Protein AF-A0A520A8Y8-F1 (afdb_monomer_lite)

Sequence (97 aa):
MKSKQPIPVFTAVVMRVLPLRFTQLDKVQSVSDCNFKLLLKSKVDSGTFADNLDQYLIHLLSEFADPDTVYNFQLLKGKKLISKLVYNKPATNKIAP

Secondary structure (DSSP, 8-state):
----PPPPHHHHHHHHHHHHH-TTEEEEEEEETTEEEEEEPTTS-HHHHHHHHHHHHHHHHHHHS-TTSPEEEEEEETTEEEEEEEES---------

Structure (mmCIF, N/CA/C/O backbone):
data_AF-A0A520A8Y8-F1
#
_entry.id   AF-A0A520A8Y8-F1
#
loop_
_atom_site.group_PDB
_atom_site.id
_atom_site.type_symbol
_atom_site.label_atom_id
_atom_site.label_alt_id
_atom_site.label_comp_id
_atom_site.label_asym_id
_atom_site.label_entity_id
_atom_site.label_seq_id
_atom_site.pdbx_PDB_ins_code
_atom_site.Cartn_x
_atom_site.Cartn_y
_atom_site.Cartn_z
_atom_site.occupancy
_atom_site.B_iso_or_equiv
_atom_site.auth_seq_id
_atom_site.auth_comp_id
_atom_site.auth_asym_id
_atom_site.auth_atom_id
_atom_site.pdbx_PDB_model_num
ATOM 1 N N . MET A 1 1 ? 15.450 -28.309 -0.983 1.00 36.94 1 MET A N 1
ATOM 2 C CA . MET A 1 1 ? 15.526 -27.145 -0.068 1.00 36.94 1 MET A CA 1
ATOM 3 C C . MET A 1 1 ? 14.569 -26.090 -0.599 1.00 36.94 1 MET A C 1
ATOM 5 O O . MET A 1 1 ? 14.625 -25.821 -1.789 1.00 36.94 1 MET A O 1
ATOM 9 N N . LYS A 1 2 ? 13.635 -25.563 0.208 1.00 40.59 2 LYS A N 1
ATOM 10 C CA . LYS A 1 2 ? 12.765 -24.461 -0.237 1.00 40.59 2 LYS A CA 1
ATOM 11 C C . LYS A 1 2 ? 13.656 -23.233 -0.421 1.00 40.59 2 LYS A C 1
ATOM 13 O O . LYS A 1 2 ? 14.012 -22.602 0.571 1.00 40.59 2 LYS A O 1
ATOM 18 N N . SER A 1 3 ? 14.089 -22.965 -1.653 1.00 43.41 3 SER A N 1
ATOM 19 C CA . SER A 1 3 ? 14.822 -21.748 -1.991 1.00 43.41 3 SER A CA 1
ATOM 20 C C . SER A 1 3 ? 13.969 -20.568 -1.551 1.00 43.41 3 SER A C 1
ATOM 22 O O . SER A 1 3 ? 12.884 -20.347 -2.084 1.00 43.41 3 SER A O 1
ATOM 24 N N . LYS A 1 4 ? 14.422 -19.860 -0.515 1.00 48.75 4 LYS A N 1
ATOM 25 C CA . LYS A 1 4 ? 13.849 -18.574 -0.134 1.00 48.75 4 LYS A CA 1
ATOM 26 C C . LYS A 1 4 ? 14.183 -17.635 -1.287 1.00 48.75 4 LYS A C 1
ATOM 28 O O . LYS A 1 4 ? 15.320 -17.183 -1.379 1.00 48.75 4 LYS A O 1
ATOM 33 N N . GLN A 1 5 ? 13.246 -17.440 -2.212 1.00 52.53 5 GLN A N 1
ATOM 34 C CA . GLN A 1 5 ? 13.391 -16.398 -3.221 1.00 52.53 5 GLN A CA 1
ATOM 35 C C . GLN A 1 5 ? 13.653 -15.071 -2.490 1.00 52.53 5 GLN A C 1
ATOM 37 O O . GLN A 1 5 ? 13.042 -14.835 -1.438 1.00 52.53 5 GLN A O 1
ATOM 42 N N . PRO A 1 6 ? 14.607 -14.253 -2.961 1.00 59.41 6 PRO A N 1
ATOM 43 C CA . PRO A 1 6 ? 14.877 -12.966 -2.344 1.00 59.41 6 PRO A CA 1
ATOM 44 C C . PRO A 1 6 ? 13.605 -12.120 -2.414 1.00 59.41 6 PRO A C 1
ATOM 46 O O . PRO A 1 6 ? 13.010 -11.979 -3.477 1.00 59.41 6 PRO A O 1
ATOM 49 N N . ILE A 1 7 ? 13.178 -11.588 -1.268 1.00 62.50 7 ILE A N 1
ATOM 50 C CA . ILE A 1 7 ? 12.052 -10.653 -1.214 1.00 62.50 7 ILE A CA 1
ATOM 51 C C . ILE A 1 7 ? 12.452 -9.424 -2.039 1.00 62.50 7 ILE A C 1
ATOM 53 O O . ILE A 1 7 ? 13.522 -8.866 -1.767 1.00 62.50 7 ILE A O 1
ATOM 57 N N . PRO A 1 8 ? 11.636 -8.976 -3.008 1.00 81.69 8 PRO A N 1
ATOM 58 C CA . PRO A 1 8 ? 11.955 -7.784 -3.781 1.00 81.69 8 PRO A CA 1
ATOM 59 C C . PRO A 1 8 ? 12.145 -6.563 -2.881 1.00 81.69 8 PRO A C 1
ATOM 61 O O . PRO A 1 8 ? 11.448 -6.398 -1.873 1.00 81.69 8 PRO A O 1
ATOM 64 N N . VAL A 1 9 ? 13.089 -5.692 -3.255 1.00 85.88 9 VAL A N 1
ATOM 65 C CA . VAL A 1 9 ? 13.464 -4.502 -2.469 1.00 85.88 9 VAL A CA 1
ATOM 66 C C . VAL A 1 9 ? 12.229 -3.671 -2.131 1.00 85.88 9 VAL A C 1
ATOM 68 O O . VAL A 1 9 ? 12.011 -3.343 -0.966 1.00 85.88 9 VAL A O 1
ATOM 71 N N . PHE A 1 10 ? 11.362 -3.433 -3.118 1.00 88.12 10 PHE A N 1
ATOM 72 C CA . PHE A 1 10 ? 10.113 -2.703 -2.929 1.00 88.12 10 PHE A CA 1
ATOM 73 C C . PHE A 1 10 ? 9.216 -3.327 -1.850 1.00 88.12 10 PHE A C 1
ATOM 75 O O . PHE A 1 10 ? 8.766 -2.644 -0.932 1.00 88.12 10 PHE A O 1
ATOM 82 N N . THR A 1 11 ? 8.997 -4.643 -1.900 1.00 89.31 11 THR A N 1
ATOM 83 C CA . THR A 1 11 ? 8.183 -5.373 -0.918 1.00 89.31 11 THR A CA 1
ATOM 84 C C . THR A 1 11 ? 8.757 -5.233 0.492 1.00 89.31 11 THR A C 1
ATOM 86 O O . THR A 1 11 ? 8.005 -5.003 1.441 1.00 89.31 11 THR A O 1
ATOM 89 N N . ALA A 1 12 ? 10.082 -5.325 0.647 1.00 89.25 12 ALA A N 1
ATOM 90 C CA . ALA A 1 12 ? 10.747 -5.145 1.937 1.00 89.25 12 ALA A CA 1
ATOM 91 C C . ALA A 1 12 ? 10.603 -3.708 2.471 1.00 89.25 12 ALA A C 1
ATOM 93 O O . ALA A 1 12 ? 10.319 -3.520 3.658 1.00 89.25 12 ALA A O 1
ATOM 94 N N . VAL A 1 13 ? 10.741 -2.705 1.597 1.00 90.38 13 VAL A N 1
ATOM 95 C CA . VAL A 1 13 ? 10.542 -1.288 1.932 1.00 90.38 13 VAL A CA 1
ATOM 96 C C . VAL A 1 13 ? 9.105 -1.051 2.386 1.00 90.38 13 VAL A C 1
ATOM 98 O O . VAL A 1 13 ? 8.897 -0.555 3.489 1.00 90.38 13 VAL A O 1
ATOM 101 N N . VAL A 1 14 ? 8.106 -1.481 1.614 1.00 92.31 14 VAL A N 1
ATOM 102 C CA . VAL A 1 14 ? 6.681 -1.336 1.957 1.00 92.31 14 VAL A CA 1
ATOM 103 C C . VAL A 1 14 ? 6.364 -1.966 3.314 1.00 92.31 14 VAL A C 1
ATOM 105 O O . VAL A 1 14 ? 5.759 -1.323 4.175 1.00 92.31 14 VAL A O 1
ATOM 108 N N . MET A 1 15 ? 6.806 -3.207 3.535 1.00 91.94 15 MET A N 1
ATOM 109 C CA . MET A 1 15 ? 6.541 -3.952 4.772 1.00 91.94 15 MET A CA 1
ATOM 110 C C . MET A 1 15 ? 7.188 -3.318 6.010 1.00 91.94 15 MET A C 1
ATOM 112 O O . MET A 1 15 ? 6.708 -3.549 7.119 1.00 91.94 15 MET A O 1
ATOM 116 N N . ARG A 1 16 ? 8.259 -2.532 5.847 1.00 91.06 16 ARG A N 1
ATOM 117 C CA . ARG A 1 16 ? 8.985 -1.900 6.958 1.00 91.06 16 ARG A CA 1
ATOM 118 C C . ARG A 1 16 ? 8.607 -0.437 7.161 1.00 91.06 16 ARG A C 1
ATOM 120 O O . ARG A 1 16 ? 8.430 -0.010 8.296 1.00 91.06 16 ARG A O 1
ATOM 127 N N . VAL A 1 17 ? 8.480 0.325 6.083 1.00 92.12 17 VAL A N 1
ATOM 128 C CA . VAL A 1 17 ? 8.294 1.778 6.120 1.00 92.12 17 VAL A CA 1
ATOM 129 C C . VAL A 1 17 ? 6.840 2.151 6.379 1.00 92.12 17 VAL A C 1
ATOM 131 O O . VAL A 1 17 ? 6.591 3.033 7.199 1.00 92.12 17 VAL A O 1
ATOM 134 N N . LEU A 1 18 ? 5.868 1.466 5.761 1.00 92.38 18 LEU A N 1
ATOM 135 C CA . LEU A 1 18 ? 4.456 1.814 5.958 1.00 92.38 18 LEU A CA 1
ATOM 136 C C . LEU A 1 18 ? 4.007 1.696 7.426 1.00 92.38 18 LEU A C 1
ATOM 138 O O . LEU A 1 18 ? 3.389 2.646 7.906 1.00 92.38 18 LEU A O 1
ATOM 142 N N . PRO A 1 19 ? 4.342 0.628 8.184 1.00 91.12 19 PRO A N 1
ATOM 143 C CA . PRO A 1 19 ? 4.001 0.564 9.608 1.00 91.12 19 PRO A CA 1
ATOM 144 C C . PRO A 1 19 ? 4.690 1.639 10.462 1.00 91.12 19 PRO A C 1
ATOM 146 O O . PRO A 1 19 ? 4.129 2.064 11.468 1.00 91.12 19 PRO A O 1
ATOM 149 N N . LEU A 1 20 ? 5.897 2.080 10.078 1.00 91.00 20 LEU A N 1
ATOM 150 C CA . LEU A 1 20 ? 6.633 3.131 10.790 1.00 91.00 20 LEU A CA 1
ATOM 151 C C . LEU A 1 20 ? 6.050 4.521 10.517 1.00 91.00 20 LEU A C 1
ATOM 153 O O . LEU A 1 20 ? 5.960 5.342 11.428 1.00 91.00 20 LEU A O 1
ATOM 157 N N . ARG A 1 21 ? 5.656 4.792 9.268 1.00 91.75 21 ARG A N 1
ATOM 158 C CA . ARG A 1 21 ? 5.118 6.092 8.855 1.00 91.75 21 ARG A CA 1
ATOM 159 C C . ARG A 1 21 ? 3.662 6.278 9.271 1.00 91.75 21 ARG A C 1
ATOM 161 O O . ARG A 1 21 ? 3.281 7.380 9.656 1.00 91.75 21 ARG A O 1
ATOM 168 N N . PHE A 1 22 ? 2.860 5.220 9.202 1.00 92.31 22 PHE A N 1
ATOM 169 C CA . PHE A 1 22 ? 1.422 5.271 9.439 1.00 92.31 22 PHE A CA 1
ATOM 170 C C . PHE A 1 22 ? 1.046 4.442 10.663 1.00 92.31 22 PHE A C 1
ATOM 172 O O . PHE A 1 22 ? 0.646 3.284 10.557 1.00 92.31 22 PHE A O 1
ATOM 179 N N . THR A 1 23 ? 1.096 5.062 11.842 1.00 91.31 23 THR A N 1
ATOM 180 C CA . THR A 1 23 ? 0.694 4.429 13.114 1.00 91.31 23 THR A CA 1
ATOM 181 C C . THR A 1 23 ? -0.795 4.059 13.158 1.00 91.31 23 THR A C 1
ATOM 183 O O . THR A 1 23 ? -1.231 3.312 14.039 1.00 91.31 23 THR A O 1
ATOM 186 N N . GLN A 1 24 ? -1.585 4.568 12.210 1.00 92.44 24 GLN A N 1
ATOM 187 C CA . GLN A 1 24 ? -2.980 4.215 11.957 1.00 92.44 24 GLN A CA 1
ATOM 188 C C . GLN A 1 24 ? -3.149 2.826 11.323 1.00 92.44 24 GLN A C 1
ATOM 190 O O . GLN A 1 24 ? -4.237 2.248 11.423 1.00 92.44 24 GLN A O 1
ATOM 195 N N . LEU A 1 25 ? -2.104 2.285 10.686 1.00 92.31 25 LEU A N 1
ATOM 196 C CA . LEU A 1 25 ? -2.093 0.908 10.210 1.00 92.31 25 LEU A CA 1
ATOM 197 C C . LEU A 1 25 ? -1.918 -0.030 11.401 1.00 92.31 25 LEU A C 1
ATOM 199 O O . LEU A 1 25 ? -1.036 0.129 12.240 1.00 92.31 25 LEU A O 1
ATOM 203 N N . ASP A 1 26 ? -2.799 -1.012 11.476 1.00 92.38 26 ASP A N 1
ATOM 204 C CA . ASP A 1 26 ? -2.696 -2.130 12.401 1.00 92.38 26 ASP A CA 1
ATOM 205 C C . ASP A 1 26 ? -1.694 -3.162 11.877 1.00 92.38 26 ASP A C 1
ATOM 207 O O . ASP A 1 26 ? -0.847 -3.669 12.610 1.00 92.38 26 ASP A O 1
ATOM 211 N N . LYS A 1 27 ? -1.761 -3.444 10.571 1.00 92.56 27 LYS A N 1
ATOM 212 C CA . LYS A 1 27 ? -0.905 -4.437 9.927 1.00 92.56 27 LYS A CA 1
ATOM 213 C C . LYS A 1 27 ? -0.721 -4.151 8.444 1.00 92.56 27 LYS A C 1
ATOM 215 O O . LYS A 1 27 ? -1.664 -3.787 7.748 1.00 92.56 27 LYS A O 1
ATOM 220 N N . VAL A 1 28 ? 0.482 -4.419 7.951 1.00 94.25 28 VAL A N 1
ATOM 221 C CA . VAL A 1 28 ? 0.787 -4.519 6.520 1.00 94.25 28 VAL A CA 1
ATOM 222 C C . VAL A 1 28 ? 1.075 -5.982 6.216 1.00 94.25 28 VAL A C 1
ATOM 224 O O . VAL A 1 28 ? 1.843 -6.634 6.923 1.00 94.25 28 VAL A O 1
ATOM 227 N N . GLN A 1 29 ? 0.414 -6.527 5.202 1.00 94.00 29 GLN A N 1
ATOM 228 C CA . GLN A 1 29 ? 0.583 -7.909 4.775 1.00 94.00 29 GLN A CA 1
ATOM 229 C C . GLN A 1 29 ? 0.887 -7.948 3.281 1.00 94.00 29 GLN A C 1
ATOM 231 O O . GLN A 1 29 ? 0.060 -7.546 2.468 1.00 94.00 29 GLN A O 1
ATOM 236 N N . SER A 1 30 ? 2.042 -8.500 2.923 1.00 92.19 30 SER A N 1
ATOM 237 C CA . SER A 1 30 ? 2.322 -8.900 1.548 1.00 92.19 30 SER A CA 1
ATOM 238 C C . SER A 1 30 ? 1.550 -10.185 1.229 1.00 92.19 30 SER A C 1
ATOM 240 O O . SER A 1 30 ? 1.650 -11.179 1.951 1.00 92.19 30 SER A O 1
ATOM 242 N N . VAL A 1 31 ? 0.713 -10.131 0.194 1.00 90.56 31 VAL A N 1
ATOM 243 C CA . VAL A 1 31 ? 0.034 -11.294 -0.406 1.00 90.56 31 VAL A CA 1
ATOM 244 C C . VAL A 1 31 ? 0.917 -11.899 -1.498 1.00 90.56 31 VAL A C 1
ATOM 246 O O . VAL A 1 31 ? 0.942 -13.111 -1.682 1.00 90.56 31 VAL A O 1
ATOM 249 N N . SER A 1 32 ? 1.640 -11.037 -2.205 1.00 88.12 32 SER A N 1
ATOM 250 C CA . SER A 1 32 ? 2.682 -11.352 -3.181 1.00 88.12 32 SER A CA 1
ATOM 251 C C . SER A 1 32 ? 3.591 -10.130 -3.293 1.00 88.12 32 SER A C 1
ATOM 253 O O . SER A 1 32 ? 3.235 -9.063 -2.789 1.00 88.12 32 SER A O 1
ATOM 255 N N . ASP A 1 33 ? 4.669 -10.232 -4.054 1.00 86.69 33 ASP A N 1
ATOM 256 C CA . ASP A 1 33 ? 5.643 -9.154 -4.247 1.00 86.69 33 ASP A CA 1
ATOM 257 C C . ASP A 1 33 ? 5.038 -7.800 -4.657 1.00 86.69 33 ASP A C 1
ATOM 259 O O . ASP A 1 33 ? 5.553 -6.750 -4.272 1.00 86.69 33 ASP A O 1
ATOM 263 N N . CYS A 1 34 ? 3.900 -7.822 -5.361 1.00 89.56 34 CYS A N 1
ATOM 264 C CA . CYS A 1 34 ? 3.237 -6.630 -5.900 1.00 89.56 34 CYS A CA 1
ATOM 265 C C . CYS A 1 34 ? 1.808 -6.428 -5.369 1.00 89.56 34 CYS A C 1
ATOM 267 O O . CYS A 1 34 ? 1.088 -5.547 -5.838 1.00 89.56 34 CYS A O 1
ATOM 269 N N . ASN A 1 35 ? 1.362 -7.247 -4.409 1.00 93.50 35 ASN A N 1
ATOM 270 C CA . ASN A 1 35 ? 0.012 -7.163 -3.843 1.00 93.50 35 ASN A CA 1
ATOM 271 C C . ASN A 1 35 ? 0.080 -7.080 -2.322 1.00 93.50 35 ASN A C 1
ATOM 273 O O . ASN A 1 35 ? 0.549 -8.007 -1.660 1.00 93.50 35 ASN A O 1
ATOM 277 N N . PHE A 1 36 ? -0.475 -6.008 -1.767 1.00 95.31 36 PHE A N 1
ATOM 278 C CA . PHE A 1 36 ? -0.411 -5.706 -0.345 1.00 95.31 36 PHE A CA 1
ATOM 279 C C . PHE A 1 36 ? -1.804 -5.487 0.232 1.00 95.31 36 PHE A C 1
ATOM 281 O O . PHE A 1 36 ? -2.663 -4.849 -0.375 1.00 95.31 36 PHE A O 1
ATOM 288 N N . LYS A 1 37 ? -2.016 -5.987 1.445 1.00 95.81 37 LYS A N 1
ATOM 289 C CA . LYS A 1 37 ? -3.175 -5.686 2.284 1.00 95.81 37 LYS A CA 1
ATOM 290 C C . LYS A 1 37 ? -2.732 -4.778 3.421 1.00 95.81 37 LYS A C 1
ATOM 292 O O . LYS A 1 37 ? -1.839 -5.128 4.189 1.00 95.81 37 LYS A O 1
ATOM 297 N N . LEU A 1 38 ? -3.374 -3.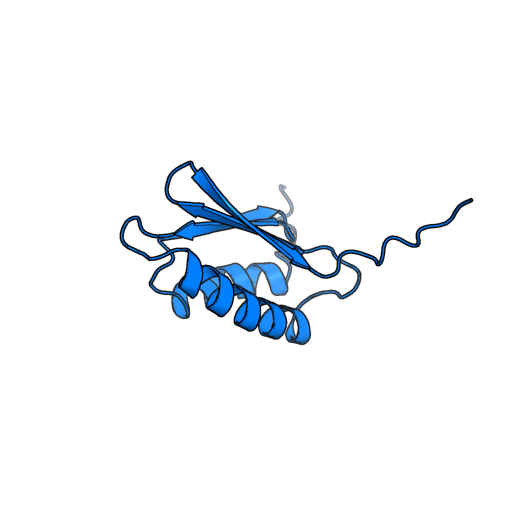624 3.520 1.00 95.62 38 LEU A N 1
ATOM 298 C CA . LEU A 1 38 ? -3.138 -2.604 4.530 1.00 95.62 38 LEU A CA 1
ATOM 299 C C . LEU A 1 38 ? -4.340 -2.602 5.469 1.00 95.62 38 LEU A C 1
ATOM 301 O O . LEU A 1 38 ? -5.432 -2.201 5.077 1.00 95.62 38 LEU A O 1
ATOM 305 N N . LEU A 1 39 ? -4.167 -3.103 6.687 1.00 94.69 39 LEU A N 1
ATOM 306 C CA . LEU A 1 39 ? -5.226 -3.151 7.687 1.00 94.69 39 LEU A CA 1
ATOM 307 C C . LEU A 1 39 ? -5.183 -1.868 8.511 1.00 94.69 39 LEU A C 1
ATOM 309 O O . LEU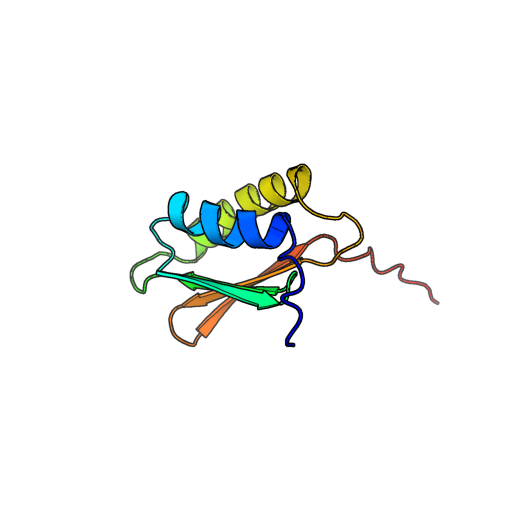 A 1 39 ? -4.194 -1.589 9.182 1.00 94.69 39 LEU A O 1
ATOM 313 N N . LEU A 1 40 ? -6.270 -1.109 8.474 1.00 94.19 40 LEU A N 1
ATOM 314 C CA . LEU A 1 40 ? -6.500 0.086 9.275 1.00 94.19 40 LEU A CA 1
ATOM 315 C C . LEU A 1 40 ? -7.067 -0.255 10.650 1.00 94.19 40 LEU A C 1
ATOM 317 O O . LEU A 1 40 ? -7.952 -1.107 10.784 1.00 94.19 40 LEU A O 1
ATOM 321 N N . LYS A 1 41 ? -6.650 0.511 11.660 1.00 92.69 41 LYS A N 1
ATOM 322 C CA . LYS A 1 41 ? -7.269 0.489 12.989 1.00 92.69 41 LYS A CA 1
ATOM 323 C C . LYS A 1 41 ? -8.723 0.969 12.923 1.00 92.69 41 LYS A C 1
ATOM 325 O O . LYS A 1 41 ? -9.059 1.932 12.232 1.00 92.69 41 LYS A O 1
ATOM 330 N N . SER A 1 42 ? -9.602 0.350 13.714 1.00 86.06 42 SER A N 1
ATOM 331 C CA . SER A 1 42 ? -11.055 0.599 13.676 1.00 86.06 42 S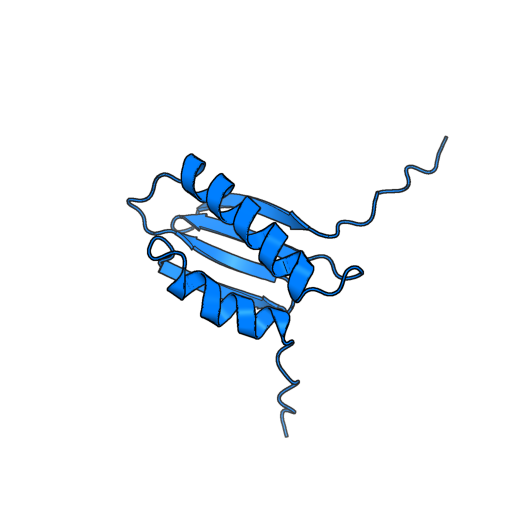ER A CA 1
ATOM 332 C C . SER A 1 42 ? -11.474 2.053 13.934 1.00 86.06 42 SER A C 1
ATOM 334 O O . SER A 1 42 ? -12.517 2.480 13.446 1.00 86.06 42 SER A O 1
ATOM 336 N N . LYS A 1 43 ? -10.672 2.831 14.668 1.00 86.56 43 LYS A N 1
ATOM 337 C CA . LYS A 1 43 ? -10.991 4.223 15.035 1.00 86.56 43 LYS A CA 1
ATOM 338 C C . LYS A 1 43 ? -10.547 5.269 14.003 1.00 86.56 43 LYS A C 1
ATOM 340 O O . LYS A 1 43 ? -10.819 6.445 14.193 1.00 86.56 43 LYS A O 1
ATOM 345 N N . VAL A 1 44 ? -9.859 4.863 12.937 1.00 86.88 44 VAL A N 1
ATOM 346 C CA . VAL A 1 44 ? -9.279 5.793 11.957 1.00 86.88 44 VAL A CA 1
ATOM 347 C C . VAL A 1 44 ? -10.322 6.197 10.917 1.00 86.88 44 VAL A C 1
ATOM 349 O O . VAL A 1 44 ? -11.071 5.339 10.429 1.00 86.88 44 VAL A O 1
ATOM 352 N N . ASP A 1 45 ? -10.350 7.485 10.574 1.00 86.38 45 ASP A N 1
ATOM 353 C CA . ASP A 1 45 ? -11.092 7.994 9.422 1.00 86.38 45 ASP A CA 1
ATOM 354 C C . ASP A 1 45 ? -10.417 7.532 8.126 1.00 8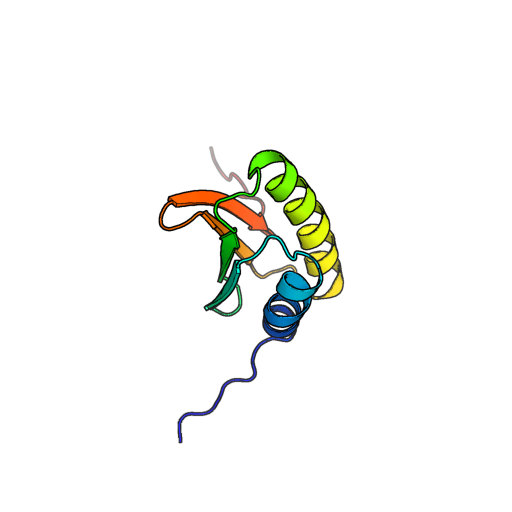6.38 45 ASP A C 1
ATOM 356 O O . ASP A 1 45 ? -9.237 7.793 7.888 1.00 86.38 45 ASP A O 1
ATOM 360 N N . SER A 1 46 ? -11.149 6.781 7.311 1.00 84.62 46 SER A N 1
ATOM 361 C CA . SER A 1 46 ? -10.578 6.136 6.135 1.00 84.62 46 SER A CA 1
ATOM 362 C C . SER A 1 46 ? -10.419 7.049 4.924 1.00 84.62 46 SER A C 1
ATOM 364 O O . SER A 1 46 ? -9.651 6.681 4.041 1.00 84.62 46 SER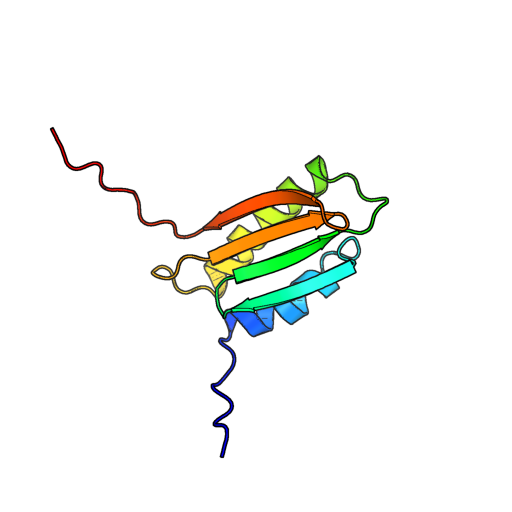 A O 1
ATOM 366 N N . GLY A 1 47 ? -11.130 8.180 4.860 1.00 81.81 47 GLY A N 1
ATOM 367 C CA . GLY A 1 47 ? -11.066 9.097 3.719 1.00 81.81 47 GLY A CA 1
ATOM 368 C C . GLY A 1 47 ? -9.728 9.822 3.700 1.00 81.81 47 GLY A C 1
ATOM 369 O O . GLY A 1 47 ? -8.873 9.530 2.870 1.00 81.81 47 GLY A O 1
ATOM 370 N N . THR A 1 48 ? -9.487 10.650 4.718 1.00 84.38 48 THR A N 1
ATOM 371 C CA . THR A 1 48 ? -8.238 11.418 4.861 1.00 84.38 48 THR A CA 1
ATOM 372 C C . THR A 1 48 ? -7.002 10.519 4.931 1.00 84.38 48 THR A C 1
ATOM 374 O O . THR A 1 48 ? -5.912 10.894 4.500 1.00 84.38 48 THR A O 1
ATOM 377 N N . PHE A 1 49 ? -7.138 9.314 5.491 1.00 90.00 49 PHE A N 1
ATOM 378 C CA . PHE A 1 49 ? -6.041 8.354 5.506 1.00 90.00 49 PHE A CA 1
ATOM 379 C C . PHE A 1 49 ? -5.692 7.843 4.103 1.00 90.00 49 PHE A C 1
ATOM 381 O O . PHE A 1 49 ? -4.509 7.720 3.797 1.00 90.00 49 PHE A O 1
ATOM 388 N N . ALA A 1 50 ? -6.691 7.530 3.273 1.00 88.94 50 ALA A N 1
ATOM 389 C CA . ALA A 1 50 ? -6.460 6.995 1.937 1.00 88.94 50 ALA A CA 1
ATOM 390 C C . ALA A 1 50 ? -5.720 8.001 1.047 1.00 88.94 50 ALA A C 1
ATOM 392 O O . ALA A 1 50 ? -4.773 7.599 0.380 1.00 88.94 50 ALA A O 1
ATOM 393 N N . ASP A 1 51 ? -6.074 9.286 1.113 1.00 89.38 51 ASP A N 1
ATOM 394 C CA . ASP A 1 51 ? -5.417 10.338 0.324 1.00 89.38 51 ASP A CA 1
ATOM 395 C C . ASP A 1 51 ? -3.949 10.533 0.738 1.00 89.38 51 ASP A C 1
ATOM 397 O O . ASP A 1 51 ? -3.046 10.562 -0.098 1.00 89.38 51 ASP A O 1
ATOM 401 N N . ASN A 1 52 ? -3.682 10.591 2.049 1.00 91.12 52 ASN A N 1
ATOM 402 C CA . ASN A 1 52 ? -2.315 10.694 2.575 1.00 91.12 52 ASN A CA 1
ATOM 403 C C . ASN A 1 52 ? -1.467 9.462 2.236 1.00 91.12 52 ASN A C 1
ATOM 405 O O . ASN A 1 52 ? -0.267 9.568 1.971 1.00 91.12 52 ASN A O 1
ATOM 409 N N . LEU A 1 53 ? -2.083 8.280 2.287 1.00 93.31 53 LEU A N 1
ATOM 410 C CA . LEU A 1 53 ? -1.438 7.035 1.901 1.00 93.31 53 LEU A CA 1
ATOM 411 C C . LEU A 1 53 ? -1.115 7.041 0.403 1.00 93.31 53 LEU A C 1
ATOM 413 O O . LEU A 1 53 ? 0.000 6.678 0.049 1.00 93.31 53 LEU A O 1
ATOM 417 N N . ASP A 1 54 ? -2.050 7.458 -0.451 1.00 92.88 54 ASP A N 1
ATOM 418 C CA . ASP A 1 54 ? -1.881 7.496 -1.907 1.00 92.88 54 ASP A CA 1
ATOM 419 C C . ASP A 1 54 ? -0.695 8.378 -2.316 1.00 92.88 54 ASP A C 1
ATOM 421 O O . ASP A 1 54 ? 0.225 7.910 -2.988 1.00 92.88 54 ASP A O 1
ATOM 425 N N . GLN A 1 55 ? -0.628 9.607 -1.797 1.00 91.75 55 GLN A N 1
ATOM 426 C CA . GLN A 1 55 ? 0.497 10.517 -2.047 1.00 91.75 55 GLN A CA 1
ATOM 427 C C . GLN A 1 55 ? 1.845 9.911 -1.634 1.00 91.75 55 GLN A C 1
ATOM 429 O O . GLN A 1 55 ? 2.841 10.031 -2.349 1.00 91.75 55 GLN A O 1
ATOM 434 N N . TYR A 1 56 ? 1.887 9.237 -0.483 1.00 93.62 56 TYR A N 1
ATOM 435 C CA . TYR A 1 56 ? 3.115 8.609 -0.007 1.00 93.62 56 TYR A CA 1
ATOM 436 C C . TYR A 1 56 ? 3.498 7.368 -0.818 1.00 93.62 56 TYR A C 1
ATOM 438 O O . TYR A 1 56 ? 4.681 7.127 -1.054 1.00 93.62 56 TYR A O 1
ATOM 446 N N . LEU A 1 57 ? 2.514 6.581 -1.255 1.00 93.50 57 LEU A N 1
ATOM 447 C CA . LEU A 1 57 ? 2.744 5.421 -2.108 1.00 93.50 57 LEU A CA 1
ATOM 448 C C . LEU A 1 57 ? 3.295 5.839 -3.468 1.00 93.50 57 LEU A C 1
ATOM 450 O O . LEU A 1 57 ? 4.236 5.202 -3.925 1.00 93.50 57 LEU A O 1
ATOM 454 N N . ILE A 1 58 ? 2.791 6.921 -4.069 1.00 92.56 58 ILE A N 1
ATOM 455 C CA . ILE A 1 58 ? 3.340 7.479 -5.316 1.00 92.56 58 ILE A CA 1
ATOM 456 C C . ILE A 1 58 ? 4.832 7.792 -5.153 1.00 92.56 58 ILE A C 1
ATOM 458 O O . ILE A 1 58 ? 5.633 7.379 -5.988 1.00 92.56 58 ILE A O 1
ATOM 462 N N . HIS A 1 59 ? 5.216 8.447 -4.053 1.00 91.94 59 HIS A N 1
ATOM 463 C CA . HIS A 1 59 ? 6.622 8.738 -3.767 1.00 91.94 59 HIS A CA 1
ATOM 464 C C . HIS A 1 59 ? 7.455 7.465 -3.538 1.00 91.94 59 HIS A C 1
ATOM 466 O O . HIS A 1 59 ? 8.545 7.325 -4.079 1.00 91.94 59 HIS A O 1
ATOM 472 N N . LEU A 1 60 ? 6.948 6.491 -2.777 1.00 91.69 60 LEU A N 1
ATOM 473 C CA . LEU A 1 60 ? 7.642 5.209 -2.594 1.00 91.69 60 LEU A CA 1
ATOM 474 C C . LEU A 1 60 ? 7.829 4.454 -3.915 1.00 91.69 60 LEU A C 1
ATOM 476 O O . LEU A 1 60 ? 8.862 3.821 -4.126 1.00 91.69 60 LEU A O 1
ATOM 480 N N . LEU A 1 61 ? 6.819 4.487 -4.782 1.00 90.88 61 LEU A N 1
ATOM 481 C CA . LEU A 1 61 ? 6.858 3.823 -6.075 1.00 90.88 61 LEU A CA 1
ATOM 482 C C . LEU A 1 61 ? 7.872 4.497 -7.003 1.00 90.88 61 LEU A C 1
ATOM 484 O O . LEU A 1 61 ? 8.647 3.789 -7.634 1.00 90.88 61 LEU A O 1
ATOM 488 N N . SER A 1 62 ? 7.933 5.831 -7.043 1.00 88.94 62 SER A N 1
ATOM 489 C CA . SER A 1 62 ? 8.907 6.533 -7.891 1.00 88.94 62 SER A CA 1
ATOM 490 C C . SER A 1 62 ? 10.362 6.236 -7.520 1.00 88.94 62 SER A C 1
ATOM 492 O O . SER A 1 62 ? 11.223 6.268 -8.391 1.00 88.94 62 SER A O 1
ATOM 494 N N . GLU A 1 63 ? 10.637 5.949 -6.246 1.00 89.88 63 GLU A N 1
ATOM 495 C CA . GLU A 1 63 ? 11.996 5.695 -5.749 1.00 89.88 63 GLU A CA 1
ATOM 496 C C . GLU A 1 63 ? 12.426 4.224 -5.870 1.00 89.88 63 GLU A C 1
ATOM 498 O O . GLU A 1 63 ? 13.599 3.934 -6.098 1.00 89.88 63 GLU A O 1
ATOM 503 N N . PHE A 1 64 ? 11.500 3.278 -5.674 1.00 89.31 64 PHE A N 1
ATOM 504 C CA . PHE A 1 64 ? 11.861 1.873 -5.433 1.00 89.31 64 PHE A CA 1
ATOM 505 C C . PHE A 1 64 ? 11.138 0.857 -6.317 1.00 89.31 64 PHE A C 1
ATOM 507 O O . PHE A 1 64 ? 11.484 -0.327 -6.265 1.00 89.31 64 PHE A O 1
ATOM 514 N N . ALA A 1 65 ? 10.096 1.260 -7.042 1.00 87.38 65 ALA A N 1
ATOM 515 C CA . ALA A 1 65 ? 9.271 0.324 -7.790 1.00 87.38 65 ALA A CA 1
ATOM 516 C C . ALA A 1 65 ? 9.764 0.119 -9.218 1.00 87.38 65 ALA A C 1
ATOM 518 O O . ALA A 1 65 ? 10.338 1.007 -9.841 1.00 87.38 65 ALA A O 1
ATOM 519 N N . ASP A 1 66 ? 9.478 -1.068 -9.741 1.00 87.75 66 ASP A N 1
ATOM 520 C CA . ASP A 1 66 ? 9.672 -1.372 -11.150 1.00 87.75 66 ASP A CA 1
ATOM 521 C C . ASP A 1 66 ? 8.524 -0.729 -11.963 1.00 87.75 66 ASP A C 1
ATOM 523 O O . ASP A 1 66 ? 7.349 -1.010 -11.681 1.00 87.75 66 ASP A O 1
ATOM 527 N N . PRO A 1 67 ? 8.817 0.149 -12.943 1.00 85.31 67 PRO A N 1
ATOM 528 C CA . PRO A 1 67 ? 7.794 0.851 -13.718 1.00 85.31 67 PRO A CA 1
ATOM 529 C C . PRO A 1 67 ? 6.911 -0.083 -14.559 1.00 85.31 67 PRO A C 1
ATOM 531 O O . PRO A 1 67 ? 5.766 0.273 -14.836 1.00 85.31 67 PRO A O 1
ATOM 534 N N . ASP A 1 68 ? 7.391 -1.278 -14.912 1.00 86.50 68 ASP A N 1
ATOM 535 C CA . ASP A 1 68 ? 6.652 -2.259 -15.720 1.00 86.50 68 ASP A CA 1
ATOM 536 C C . ASP A 1 68 ? 5.787 -3.200 -14.865 1.00 86.50 68 ASP A C 1
ATOM 538 O O . ASP A 1 68 ? 5.004 -4.010 -15.372 1.00 86.50 68 ASP A O 1
ATOM 542 N N . THR A 1 69 ? 5.899 -3.093 -13.541 1.00 87.75 69 THR A N 1
ATOM 543 C CA . THR A 1 69 ? 5.193 -3.947 -12.590 1.00 87.75 69 THR A CA 1
ATOM 544 C C . THR A 1 69 ? 3.967 -3.251 -12.013 1.00 87.75 69 THR A C 1
ATOM 546 O O . THR A 1 69 ? 4.055 -2.165 -11.447 1.00 87.75 69 THR A O 1
ATOM 549 N N . VAL A 1 70 ? 2.807 -3.914 -12.075 1.00 90.50 70 VAL A N 1
ATOM 550 C CA . VAL A 1 70 ? 1.556 -3.398 -11.496 1.00 90.50 70 VAL A CA 1
ATOM 551 C C . VAL A 1 70 ? 1.499 -3.669 -9.994 1.00 90.50 70 VAL A C 1
ATOM 553 O O . VAL A 1 70 ? 1.374 -4.818 -9.558 1.00 90.50 70 VAL A O 1
ATOM 556 N N . TYR A 1 71 ? 1.472 -2.603 -9.197 1.00 92.69 71 TYR A N 1
ATOM 557 C CA . TYR A 1 71 ? 1.356 -2.691 -7.742 1.00 92.69 71 TYR A CA 1
ATOM 558 C C . TYR A 1 71 ? -0.076 -2.449 -7.274 1.00 92.69 71 TYR A C 1
ATOM 560 O O . TYR A 1 71 ? -0.736 -1.498 -7.690 1.00 92.69 71 TYR A O 1
ATOM 568 N N . ASN A 1 72 ? -0.556 -3.308 -6.377 1.00 94.88 72 ASN A N 1
ATOM 569 C CA . ASN A 1 72 ? -1.911 -3.274 -5.837 1.00 94.88 72 ASN A CA 1
ATOM 570 C C . ASN A 1 72 ? -1.881 -3.171 -4.310 1.00 94.88 72 ASN A C 1
ATOM 572 O O . ASN A 1 72 ? -1.316 -4.029 -3.628 1.00 94.88 72 ASN A O 1
ATOM 576 N N . PHE A 1 73 ? -2.590 -2.186 -3.771 1.00 95.62 73 PHE A N 1
ATOM 577 C CA . PHE A 1 73 ? -2.746 -1.979 -2.336 1.00 95.62 73 PHE A CA 1
ATOM 578 C C . PHE A 1 73 ? -4.227 -2.005 -1.969 1.00 95.62 73 PHE A C 1
ATOM 580 O O . PHE A 1 73 ? -5.028 -1.202 -2.444 1.00 95.62 73 PHE A O 1
ATOM 587 N N . GLN A 1 74 ? -4.604 -2.956 -1.121 1.00 95.94 74 GLN A N 1
ATOM 588 C CA . GLN A 1 74 ? -5.958 -3.099 -0.602 1.00 95.94 74 GLN A CA 1
ATOM 589 C C . GLN A 1 74 ? -6.023 -2.510 0.798 1.00 95.94 74 GLN A C 1
ATOM 591 O O . GLN A 1 74 ? -5.452 -3.069 1.734 1.00 95.94 74 GLN A O 1
ATOM 596 N N . LEU A 1 75 ? -6.751 -1.411 0.946 1.00 94.69 75 LEU A N 1
ATOM 597 C CA . LEU A 1 75 ? -7.000 -0.791 2.234 1.00 94.69 75 LEU A CA 1
ATOM 598 C C . LEU A 1 75 ? -8.218 -1.447 2.888 1.00 94.69 75 LEU A C 1
ATOM 600 O O . LEU A 1 75 ? -9.343 -1.328 2.400 1.00 94.69 75 LEU A O 1
ATOM 604 N N . LEU A 1 76 ? -7.992 -2.162 3.984 1.00 95.00 76 LEU A N 1
ATOM 605 C CA . LEU A 1 76 ? -8.987 -2.950 4.701 1.00 95.00 76 LEU A CA 1
ATOM 606 C C . LEU A 1 76 ? -9.253 -2.343 6.079 1.00 95.00 76 LEU A C 1
ATOM 608 O O . LEU A 1 76 ? -8.324 -1.948 6.775 1.00 95.00 76 LEU A O 1
ATOM 612 N N . LYS A 1 77 ? -10.509 -2.346 6.524 1.00 92.19 77 LYS A N 1
ATOM 613 C CA . LYS A 1 77 ? -10.893 -2.033 7.908 1.00 92.19 77 LYS A CA 1
ATOM 614 C C . LYS A 1 77 ? -11.694 -3.209 8.459 1.00 92.19 77 LYS A C 1
ATOM 616 O O . LYS A 1 77 ? -12.808 -3.486 8.009 1.00 92.19 77 LYS A O 1
ATOM 621 N N . GLY A 1 78 ? -11.090 -3.964 9.377 1.00 87.88 78 GLY A N 1
ATOM 622 C CA . GLY A 1 78 ? -11.582 -5.296 9.736 1.00 87.88 78 GLY A CA 1
ATOM 623 C C . GLY A 1 78 ? -11.580 -6.225 8.514 1.00 87.88 78 GLY A C 1
ATOM 624 O O . GLY A 1 78 ? -10.542 -6.435 7.894 1.00 87.88 78 GLY A O 1
ATOM 625 N N . LYS A 1 79 ? -12.749 -6.761 8.143 1.00 87.44 79 LYS A N 1
ATOM 626 C CA . LYS A 1 79 ? -12.924 -7.604 6.941 1.00 87.44 79 LYS A CA 1
ATOM 627 C C . LYS A 1 79 ? -13.404 -6.827 5.706 1.00 87.44 79 LYS A C 1
ATOM 629 O O . LYS A 1 79 ? -13.570 -7.423 4.646 1.00 87.44 79 LYS A O 1
ATOM 634 N N . LYS A 1 80 ? -13.659 -5.520 5.831 1.00 90.75 80 LYS A N 1
ATOM 635 C CA . LYS A 1 80 ? -14.241 -4.699 4.764 1.00 90.75 80 LYS A CA 1
ATOM 636 C C . LYS A 1 80 ? -13.144 -4.038 3.933 1.00 90.75 80 LYS A C 1
ATOM 638 O O . LYS A 1 80 ? -12.269 -3.381 4.493 1.00 90.75 80 LYS A O 1
ATOM 643 N N . LEU A 1 81 ? -13.222 -4.177 2.610 1.00 93.06 81 LEU A N 1
ATOM 644 C CA . LEU A 1 81 ? -12.429 -3.379 1.677 1.00 93.06 81 LEU A CA 1
ATOM 645 C C . LEU A 1 81 ? -12.967 -1.950 1.659 1.00 93.06 81 LEU A C 1
ATOM 647 O O . LEU A 1 81 ? -14.155 -1.740 1.420 1.00 93.06 81 LEU A O 1
ATOM 651 N N . ILE A 1 82 ? -12.093 -0.994 1.945 1.00 92.06 82 ILE A N 1
ATOM 652 C CA . ILE A 1 82 ? -12.422 0.430 1.968 1.00 92.06 82 ILE A CA 1
ATOM 653 C C . ILE A 1 82 ? -11.971 1.107 0.684 1.00 92.06 82 ILE A C 1
ATOM 655 O O . ILE A 1 82 ? -12.736 1.853 0.087 1.00 92.06 82 ILE A O 1
ATOM 659 N N . SER A 1 83 ? -10.748 0.817 0.244 1.00 91.31 83 SER A N 1
ATOM 660 C CA . SER A 1 83 ? -10.205 1.347 -1.002 1.00 91.31 83 SER A CA 1
ATOM 661 C C . SER A 1 83 ? -9.236 0.352 -1.631 1.00 91.31 83 SER A C 1
ATOM 663 O O . SER A 1 83 ? -8.668 -0.507 -0.948 1.00 91.31 83 SER A O 1
ATOM 665 N N . LYS A 1 84 ? -9.057 0.463 -2.946 1.00 93.56 84 LYS A N 1
ATOM 666 C CA . LYS A 1 84 ? -8.055 -0.274 -3.710 1.00 93.56 84 LYS A CA 1
ATOM 667 C C . LYS A 1 84 ? -7.258 0.728 -4.540 1.00 93.56 84 LYS A C 1
ATOM 669 O O . LYS A 1 84 ? -7.819 1.345 -5.439 1.00 93.5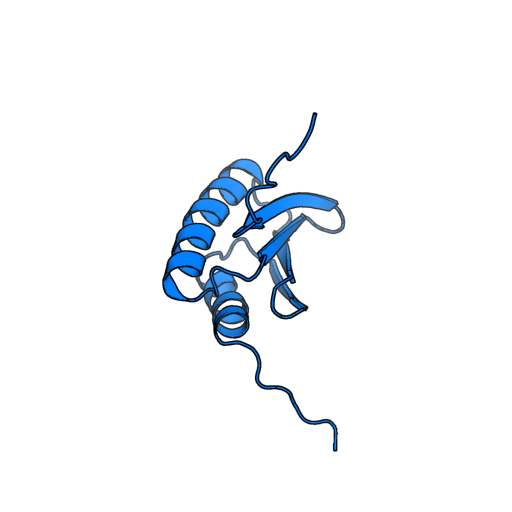6 84 LYS A O 1
ATOM 674 N N . LEU A 1 85 ? -5.966 0.836 -4.256 1.00 93.00 85 LEU A N 1
ATOM 675 C CA . LEU A 1 85 ? -5.026 1.679 -4.990 1.00 93.00 85 LEU A CA 1
ATOM 676 C C . LEU A 1 85 ? -4.220 0.789 -5.941 1.00 93.00 85 LEU A C 1
ATOM 678 O O . LEU A 1 85 ? -3.721 -0.266 -5.533 1.00 93.00 85 LEU A O 1
ATOM 682 N N . VAL A 1 86 ? -4.158 1.167 -7.217 1.00 93.81 86 VAL A N 1
ATOM 683 C CA . VAL A 1 86 ? -3.481 0.400 -8.270 1.00 93.81 86 VAL A CA 1
ATOM 684 C C . VAL A 1 86 ? -2.576 1.337 -9.052 1.00 93.81 86 VAL A C 1
ATOM 686 O O . VAL A 1 86 ? -3.056 2.327 -9.598 1.00 93.81 86 VAL A O 1
ATOM 689 N N . TYR A 1 87 ? -1.296 0.991 -9.137 1.00 92.44 87 TYR A N 1
ATOM 690 C CA . TYR A 1 87 ? -0.259 1.822 -9.747 1.00 92.44 87 TYR A CA 1
ATOM 691 C C . TYR A 1 87 ? 0.450 1.094 -10.878 1.00 92.44 87 TYR A C 1
ATOM 693 O O . TYR A 1 87 ? 0.359 -0.133 -10.978 1.00 92.44 87 TYR A O 1
ATOM 701 N N . ASN A 1 88 ? 1.130 1.868 -11.731 1.00 87.25 88 ASN A N 1
ATOM 702 C CA . ASN A 1 88 ? 1.804 1.393 -12.944 1.00 87.25 88 ASN A CA 1
ATOM 703 C C . ASN A 1 88 ? 0.878 0.559 -13.834 1.00 87.25 88 ASN A C 1
ATOM 705 O O . ASN A 1 88 ? 1.311 -0.324 -14.570 1.00 87.25 88 ASN A O 1
ATOM 709 N N . LYS A 1 89 ? -0.436 0.811 -13.746 1.00 76.56 89 LYS A N 1
ATOM 710 C CA . LYS A 1 89 ? -1.395 0.158 -14.621 1.00 76.56 89 LYS A CA 1
ATOM 711 C C . LYS A 1 89 ? -0.995 0.557 -16.041 1.00 76.56 89 LYS A C 1
ATOM 713 O O . LYS A 1 89 ? -0.992 1.761 -16.311 1.00 76.56 89 LYS A O 1
ATOM 718 N N . PRO A 1 90 ? -0.669 -0.401 -16.927 1.00 65.00 90 PRO A N 1
ATOM 719 C CA . PRO A 1 90 ? -0.371 -0.057 -18.303 1.00 65.00 90 PRO A CA 1
ATOM 720 C C . PRO A 1 90 ? -1.551 0.752 -18.818 1.00 65.00 90 PRO A C 1
ATOM 722 O O . PRO A 1 90 ? -2.709 0.383 -18.565 1.00 65.00 90 PRO A O 1
ATOM 725 N N . ALA A 1 91 ? -1.264 1.880 -19.475 1.00 58.94 91 ALA A N 1
ATOM 726 C CA . ALA A 1 91 ? -2.287 2.595 -20.212 1.00 58.94 91 ALA A CA 1
ATOM 727 C C . ALA A 1 91 ? -2.972 1.533 -21.066 1.00 58.94 91 ALA A C 1
ATOM 729 O O . ALA A 1 91 ? -2.330 0.892 -21.898 1.00 58.94 91 ALA A O 1
ATOM 730 N N . THR A 1 92 ? -4.241 1.245 -20.782 1.00 52.78 92 THR A N 1
ATOM 731 C CA . THR A 1 92 ? -5.038 0.418 -21.674 1.00 52.78 92 THR A CA 1
ATOM 732 C C . THR A 1 92 ? -5.037 1.183 -22.980 1.00 52.78 92 THR A C 1
ATOM 734 O O . THR A 1 92 ? -5.801 2.138 -23.119 1.00 52.78 92 THR A O 1
ATOM 737 N N . ASN A 1 93 ? -4.133 0.815 -23.890 1.00 41.47 93 ASN A N 1
ATOM 738 C CA . ASN A 1 93 ? -4.230 1.156 -25.289 1.00 41.47 93 ASN A CA 1
ATOM 739 C C . ASN A 1 93 ? -5.581 0.579 -25.694 1.00 41.47 93 ASN A C 1
ATOM 741 O O . ASN A 1 93 ? -5.730 -0.622 -25.917 1.00 41.47 93 ASN A O 1
ATOM 745 N N . LYS A 1 94 ? -6.600 1.440 -25.648 1.00 40.72 94 LYS A N 1
ATOM 746 C CA . LYS A 1 94 ? -7.865 1.230 -26.322 1.00 40.72 94 LYS A CA 1
ATOM 747 C C . LYS A 1 94 ? -7.503 1.188 -27.798 1.00 40.72 94 LYS A C 1
ATOM 749 O O . LYS A 1 94 ? -7.449 2.221 -28.453 1.00 40.72 94 LYS A O 1
ATOM 754 N N . ILE A 1 95 ? -7.160 0.004 -28.280 1.00 52.19 95 ILE A N 1
ATOM 755 C CA . ILE A 1 95 ? -7.232 -0.287 -29.699 1.00 52.19 95 ILE A CA 1
ATOM 756 C C . ILE A 1 95 ? -8.667 -0.742 -29.957 1.00 52.19 95 ILE A C 1
ATOM 758 O O . ILE A 1 95 ? -9.177 -1.607 -29.241 1.00 52.19 95 ILE A O 1
ATOM 762 N N . ALA A 1 96 ? -9.230 -0.154 -31.012 1.00 35.38 96 ALA A N 1
ATOM 763 C CA . ALA A 1 96 ? -10.476 -0.460 -31.710 1.00 35.38 96 ALA A CA 1
ATOM 764 C C . ALA A 1 96 ? -11.750 0.235 -31.186 1.00 35.38 96 ALA A C 1
ATOM 766 O O . ALA A 1 96 ? -11.933 0.375 -29.970 1.00 35.38 96 ALA A O 1
ATOM 767 N N . PRO A 1 97 ? -12.657 0.651 -32.093 1.00 44.97 97 PRO A N 1
ATOM 768 C CA . PRO A 1 97 ? -12.740 0.307 -33.524 1.00 44.97 97 PRO A CA 1
ATOM 769 C C . PRO A 1 97 ? -11.980 1.239 -34.475 1.00 44.97 97 PRO A C 1
ATOM 771 O O . PRO A 1 97 ? -11.969 2.465 -34.234 1.00 44.97 97 PRO A O 1
#

Radius of gyration: 14.77 Å; chains: 1; bounding box: 30×39×49 Å

Foldseek 3Di:
DPPPDDQAPLQVCCQPVVVVPCVQFPHWDDPDSQEIETEGEQPDDPPVVVVVVLVVVVVSCVVRNDLCDKHWYFYDYPNDTDDIDIPSPPPPPPDDD

pLDDT: mean 84.19, std 15.8, range [35.38, 95.94]